Protein AF-A0A7W3ZE34-F1 (afdb_monomer_lite)

InterPro domains:
  IPR010093 SinI-like, DNA-binding domain [TIGR01764] (9-50)
  IPR041657 Helix-turn-helix domain, group 17 [PF12728] (9-55)

pLDDT: mean 88.22, std 13.07, range [42.62, 95.81]

Secondary structure (DSSP, 8-state):
------EE-HHHHHHHHTS-HHHHHHHHHTTSS--EEETTEEEEEHHHHHHHHTT---

Structure (mmCIF, N/CA/C/O backbone):
data_AF-A0A7W3ZE34-F1
#
_entry.id   AF-A0A7W3ZE34-F1
#
loop_
_atom_site.group_PDB
_atom_site.id
_atom_site.type_symbol
_atom_site.label_atom_id
_atom_site.label_alt_id
_atom_site.label_comp_id
_atom_site.label_asym_id
_atom_site.label_entity_id
_atom_site.label_seq_id
_atom_site.pdbx_PDB_ins_code
_atom_site.Cartn_x
_atom_site.Cartn_y
_atom_site.Cartn_z
_atom_site.occupancy
_atom_site.B_iso_or_equiv
_atom_site.auth_seq_id
_atom_site.auth_comp_id
_atom_site.auth_asym_id
_atom_site.auth_atom_id
_atom_site.pdbx_PDB_model_num
ATOM 1 N N . MET A 1 1 ? 15.579 -19.188 -5.534 1.00 42.62 1 MET A N 1
ATOM 2 C CA . MET A 1 1 ? 14.306 -18.559 -5.954 1.00 42.62 1 MET A CA 1
ATOM 3 C C . MET A 1 1 ? 14.624 -17.1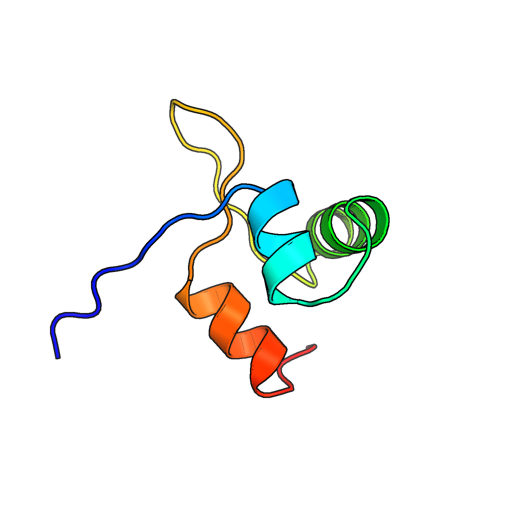58 -6.447 1.00 42.62 1 MET A C 1
ATOM 5 O O . MET A 1 1 ? 14.994 -16.319 -5.638 1.00 42.62 1 MET A O 1
ATOM 9 N N . ASN A 1 2 ? 14.569 -16.921 -7.760 1.00 45.06 2 ASN A N 1
ATOM 10 C CA . ASN A 1 2 ? 14.790 -15.590 -8.329 1.00 45.06 2 ASN A CA 1
ATOM 11 C C . ASN A 1 2 ? 13.524 -14.758 -8.104 1.00 45.06 2 ASN A C 1
ATOM 13 O O . ASN A 1 2 ? 12.597 -14.794 -8.909 1.00 45.06 2 ASN A O 1
ATOM 17 N N . SER A 1 3 ? 13.450 -14.068 -6.968 1.00 58.03 3 SER A N 1
ATOM 18 C CA . SER A 1 3 ? 12.344 -13.166 -6.650 1.00 58.03 3 SER A CA 1
ATOM 19 C C . SER A 1 3 ? 12.454 -11.941 -7.555 1.00 58.03 3 SER A C 1
ATOM 21 O O . SER A 1 3 ? 13.155 -10.985 -7.230 1.00 58.03 3 SER A O 1
ATOM 23 N N . ASN A 1 4 ? 11.810 -11.972 -8.720 1.00 74.00 4 ASN A N 1
ATOM 24 C CA . ASN A 1 4 ? 11.750 -10.804 -9.589 1.00 74.00 4 ASN A CA 1
ATOM 25 C C . ASN A 1 4 ? 10.862 -9.751 -8.902 1.00 74.00 4 ASN A C 1
ATOM 27 O O . ASN A 1 4 ? 9.635 -9.869 -8.870 1.00 74.00 4 ASN A O 1
ATOM 31 N N . VAL A 1 5 ? 11.487 -8.779 -8.231 1.00 83.50 5 VAL A N 1
ATOM 32 C CA . VAL A 1 5 ? 10.771 -7.733 -7.492 1.00 83.50 5 VAL A CA 1
ATOM 33 C C . VAL A 1 5 ? 10.139 -6.790 -8.506 1.00 83.50 5 VAL A C 1
ATOM 35 O O . VAL A 1 5 ? 10.830 -6.048 -9.199 1.00 83.50 5 VAL A O 1
ATOM 38 N N . THR A 1 6 ? 8.811 -6.820 -8.575 1.00 92.19 6 THR A N 1
ATOM 39 C CA . THR A 1 6 ? 8.025 -5.922 -9.424 1.00 92.19 6 THR A CA 1
ATOM 40 C C . THR A 1 6 ? 7.678 -4.662 -8.637 1.00 92.19 6 THR A C 1
ATOM 42 O O . THR A 1 6 ? 7.541 -4.698 -7.414 1.00 92.19 6 THR A O 1
ATOM 45 N N . PHE A 1 7 ? 7.568 -3.529 -9.324 1.00 93.88 7 PHE A N 1
ATOM 46 C C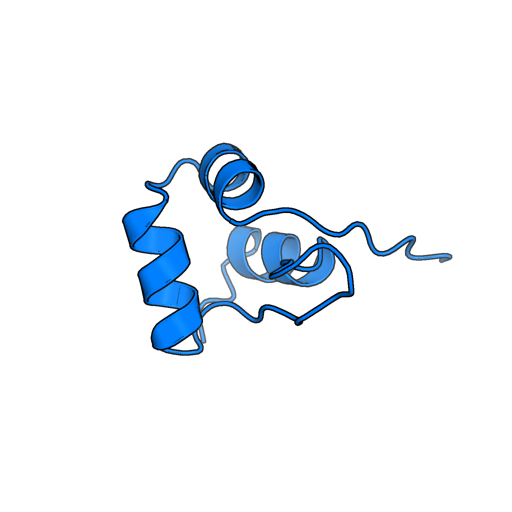A . PHE A 1 7 ? 7.321 -2.228 -8.712 1.00 93.88 7 PHE A CA 1
ATOM 47 C C . PHE A 1 7 ? 5.980 -1.669 -9.174 1.00 93.88 7 PHE A C 1
ATOM 49 O O . PHE A 1 7 ? 5.780 -1.440 -10.364 1.00 93.88 7 PHE A O 1
ATOM 56 N N . HIS A 1 8 ? 5.098 -1.382 -8.222 1.00 94.00 8 HIS A N 1
ATOM 57 C CA . HIS A 1 8 ? 3.749 -0.886 -8.481 1.00 94.00 8 HIS A CA 1
ATOM 58 C C . HIS A 1 8 ? 3.630 0.592 -8.122 1.00 94.00 8 HIS A C 1
ATOM 60 O O . HIS A 1 8 ? 4.230 1.071 -7.161 1.00 94.00 8 HIS A O 1
ATOM 66 N N . THR A 1 9 ? 2.855 1.339 -8.887 1.00 95.44 9 THR A N 1
ATOM 67 C CA . THR A 1 9 ? 2.427 2.691 -8.522 1.00 95.44 9 THR A CA 1
ATOM 68 C C . THR A 1 9 ? 1.449 2.652 -7.338 1.00 95.44 9 THR A C 1
ATOM 70 O O . THR A 1 9 ? 0.837 1.614 -7.071 1.00 95.44 9 THR A O 1
ATOM 73 N N . PRO A 1 10 ? 1.240 3.777 -6.629 1.00 94.94 10 PRO A N 1
ATOM 74 C CA . PRO A 1 10 ? 0.211 3.864 -5.592 1.00 94.94 10 PRO A CA 1
ATOM 75 C C . PRO A 1 10 ? -1.197 3.500 -6.087 1.00 94.94 10 PRO A C 1
ATOM 77 O O . PRO A 1 10 ? -1.978 2.932 -5.329 1.00 94.94 10 PRO A O 1
ATOM 80 N N . ASP A 1 11 ? -1.510 3.789 -7.352 1.00 95.69 11 ASP A N 1
ATOM 81 C CA . ASP A 1 11 ? -2.812 3.487 -7.958 1.00 95.69 11 ASP A CA 1
ATOM 82 C C . ASP A 1 11 ? -2.983 1.997 -8.284 1.00 95.69 11 ASP A C 1
ATOM 84 O O . ASP A 1 11 ? -4.069 1.437 -8.127 1.00 95.69 11 ASP A O 1
ATOM 88 N N . GLU A 1 12 ? -1.916 1.324 -8.715 1.00 95.44 12 GLU A N 1
ATOM 89 C CA . GLU A 1 12 ? -1.911 -0.135 -8.880 1.00 95.44 12 GLU A CA 1
ATOM 90 C C . GLU A 1 12 ? -1.988 -0.842 -7.525 1.00 95.44 12 GLU A C 1
ATOM 92 O O . GLU A 1 12 ? -2.779 -1.766 -7.359 1.00 95.44 12 GLU A O 1
ATOM 97 N N . ALA A 1 13 ? -1.230 -0.372 -6.532 1.00 94.50 13 ALA A N 1
ATOM 98 C CA . ALA A 1 13 ? -1.288 -0.903 -5.174 1.00 94.50 13 ALA A CA 1
ATOM 99 C C . ALA A 1 13 ? -2.686 -0.762 -4.558 1.00 94.50 13 ALA A C 1
ATOM 101 O O . ALA A 1 13 ? -3.168 -1.697 -3.929 1.00 94.50 13 ALA A O 1
ATOM 102 N N . ALA A 1 14 ? -3.358 0.373 -4.773 1.00 95.69 14 ALA A N 1
ATOM 103 C CA . ALA A 1 14 ? -4.727 0.596 -4.312 1.00 95.69 14 ALA A CA 1
ATOM 104 C C . ALA A 1 14 ? -5.696 -0.451 -4.883 1.00 95.69 14 ALA A C 1
ATOM 106 O O .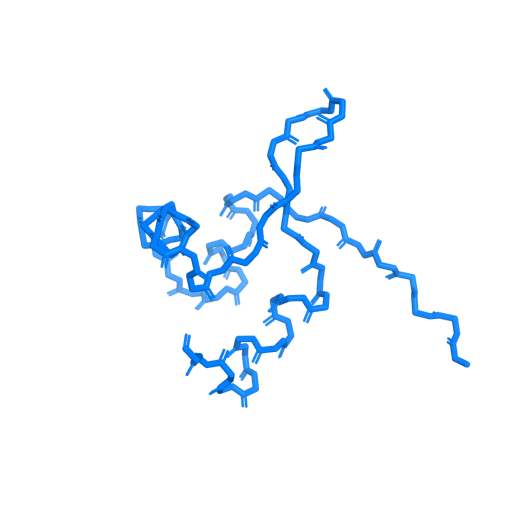 ALA A 1 14 ? -6.462 -1.057 -4.135 1.00 95.69 14 ALA A O 1
ATOM 107 N N . ARG A 1 15 ? -5.598 -0.726 -6.190 1.00 94.94 15 ARG A N 1
ATOM 108 C CA . ARG A 1 15 ? -6.393 -1.769 -6.855 1.00 94.94 15 ARG A CA 1
ATOM 109 C C . ARG A 1 15 ? -6.097 -3.164 -6.311 1.00 94.94 15 ARG A C 1
ATOM 111 O O . ARG A 1 15 ? -7.032 -3.901 -6.028 1.00 94.94 15 ARG A O 1
ATOM 118 N N . LEU A 1 16 ? -4.822 -3.507 -6.131 1.00 93.00 16 LEU A N 1
ATOM 119 C CA . LEU A 1 16 ? -4.409 -4.819 -5.621 1.00 93.00 16 LEU A CA 1
ATOM 120 C C . LEU A 1 16 ? -4.845 -5.059 -4.171 1.00 93.00 16 LEU A C 1
ATOM 122 O O . LEU A 1 16 ? -5.201 -6.175 -3.814 1.00 93.00 16 LEU A O 1
ATOM 126 N N . LEU A 1 17 ? -4.812 -4.017 -3.341 1.00 90.50 17 LEU A N 1
ATOM 127 C CA . LEU A 1 17 ? -5.201 -4.090 -1.934 1.00 90.50 17 LEU A CA 1
ATOM 128 C C . LEU A 1 17 ? -6.713 -3.911 -1.719 1.00 90.50 17 LEU A C 1
ATOM 130 O O . LEU A 1 17 ? -7.182 -4.092 -0.600 1.00 90.50 17 LEU A O 1
ATOM 134 N N . GLY A 1 18 ? -7.475 -3.533 -2.753 1.00 94.50 18 GLY A N 1
ATOM 135 C CA . GLY A 1 18 ? -8.908 -3.252 -2.635 1.00 94.50 18 GLY A CA 1
ATOM 136 C C . GLY A 1 18 ? -9.225 -2.017 -1.781 1.00 94.50 18 GLY A C 1
ATOM 137 O O . GLY A 1 18 ? -10.289 -1.945 -1.172 1.00 94.50 18 GLY A O 1
ATOM 138 N N . VAL A 1 19 ? -8.307 -1.048 -1.708 1.00 94.06 19 VAL A N 1
ATOM 139 C CA . VAL A 1 19 ? -8.449 0.168 -0.886 1.00 94.06 19 VAL A CA 1
ATOM 140 C C . VAL A 1 19 ? -8.343 1.432 -1.733 1.00 94.06 19 VAL A C 1
ATOM 142 O O . VAL A 1 19 ? -7.921 1.409 -2.887 1.00 94.06 19 VAL A O 1
ATOM 145 N N . SER A 1 20 ? -8.692 2.582 -1.156 1.00 95.75 20 SER A N 1
ATOM 146 C CA . SER A 1 20 ? -8.548 3.862 -1.849 1.00 95.75 20 SER A CA 1
ATOM 147 C C . SER A 1 20 ? -7.078 4.282 -1.990 1.00 95.75 20 SER A C 1
ATOM 149 O O . SER A 1 20 ? -6.240 4.035 -1.118 1.00 95.75 20 SER A O 1
ATOM 151 N N . ARG A 1 21 ? -6.765 5.039 -3.049 1.00 94.75 21 ARG A N 1
ATOM 152 C CA . ARG A 1 21 ? -5.456 5.700 -3.225 1.00 94.75 21 ARG A CA 1
ATOM 153 C C . ARG A 1 21 ? -5.075 6.578 -2.025 1.00 94.75 21 ARG A C 1
ATOM 155 O O . ARG A 1 21 ? -3.898 6.696 -1.678 1.00 94.75 21 ARG A O 1
ATOM 162 N N . GLY A 1 22 ? -6.071 7.190 -1.381 1.00 95.81 22 GLY A N 1
ATOM 163 C CA . GLY A 1 22 ? -5.895 7.975 -0.159 1.00 95.81 22 GLY A CA 1
ATOM 164 C C . GLY A 1 22 ? -5.405 7.125 1.015 1.00 95.81 22 GLY A C 1
ATOM 165 O O . GLY A 1 22 ? -4.485 7.547 1.715 1.00 95.81 22 GLY A O 1
ATOM 166 N N . ALA A 1 23 ? -5.949 5.915 1.182 1.00 94.56 23 ALA A N 1
ATOM 167 C CA . ALA A 1 23 ? -5.500 4.959 2.193 1.00 94.56 23 ALA A CA 1
ATOM 168 C C . ALA A 1 23 ? -4.063 4.487 1.928 1.00 94.56 23 ALA A C 1
ATOM 170 O O . ALA A 1 23 ? -3.244 4.517 2.843 1.00 94.56 23 ALA A O 1
ATOM 171 N N . VAL A 1 24 ? -3.714 4.172 0.673 1.00 95.00 24 VAL A N 1
ATOM 172 C CA . VAL A 1 24 ? -2.324 3.848 0.288 1.00 95.00 24 VAL A CA 1
ATOM 173 C C . VAL A 1 24 ? -1.382 5.013 0.592 1.00 95.00 24 VAL A C 1
ATOM 175 O O . VAL A 1 24 ? -0.348 4.836 1.230 1.00 95.00 24 VAL A O 1
ATOM 178 N N . SER A 1 25 ? -1.752 6.233 0.196 1.00 95.19 25 SER A N 1
ATOM 179 C CA . SER A 1 25 ? -0.940 7.428 0.456 1.00 95.19 25 SER A CA 1
ATOM 180 C C . SER A 1 25 ? -0.767 7.688 1.953 1.00 95.19 25 SER A C 1
ATOM 182 O O . SER A 1 25 ? 0.311 8.088 2.389 1.00 95.19 25 SER A O 1
ATOM 184 N N . ARG A 1 26 ? -1.815 7.450 2.753 1.00 95.31 26 ARG A N 1
ATOM 185 C CA . ARG A 1 26 ? -1.744 7.528 4.213 1.00 95.31 26 ARG A CA 1
ATOM 186 C C . ARG A 1 26 ? -0.783 6.479 4.761 1.00 95.31 26 ARG A C 1
ATOM 188 O O . ARG A 1 26 ? 0.111 6.877 5.488 1.00 95.31 26 ARG A O 1
ATOM 195 N N . ALA A 1 27 ? -0.916 5.216 4.359 1.00 93.56 27 ALA A N 1
ATOM 196 C CA . ALA A 1 27 ? -0.058 4.121 4.809 1.00 93.56 27 ALA A CA 1
ATOM 197 C C . ALA A 1 27 ? 1.425 4.359 4.481 1.00 93.56 27 ALA A C 1
ATOM 199 O O . ALA A 1 27 ? 2.295 4.038 5.285 1.00 93.56 27 ALA A O 1
ATOM 200 N N . ILE A 1 28 ? 1.724 4.975 3.332 1.00 93.88 28 ILE A N 1
ATOM 201 C CA . ILE A 1 28 ? 3.093 5.386 2.989 1.00 93.88 28 ILE A CA 1
ATOM 202 C C . ILE A 1 28 ? 3.576 6.498 3.925 1.00 93.88 28 ILE A C 1
ATOM 204 O O . ILE A 1 28 ? 4.673 6.408 4.470 1.00 93.88 28 ILE A O 1
ATOM 208 N N . ARG A 1 29 ? 2.762 7.542 4.137 1.00 93.94 29 ARG A N 1
ATOM 209 C CA . ARG A 1 29 ? 3.115 8.664 5.027 1.00 93.94 29 ARG A CA 1
ATOM 210 C C . ARG A 1 29 ? 3.264 8.246 6.490 1.00 93.94 29 ARG A C 1
ATOM 212 O O . ARG A 1 29 ? 4.075 8.830 7.190 1.00 93.94 29 ARG A O 1
ATOM 219 N N . THR A 1 30 ? 2.493 7.264 6.949 1.00 94.25 30 THR A N 1
ATOM 220 C CA . THR A 1 30 ? 2.567 6.715 8.312 1.00 94.25 30 THR A CA 1
ATOM 221 C C . THR A 1 30 ? 3.570 5.569 8.436 1.00 94.25 30 THR A C 1
ATOM 223 O O . THR A 1 30 ? 3.601 4.911 9.468 1.00 94.25 30 THR A O 1
ATOM 226 N N . HIS A 1 31 ? 4.383 5.315 7.403 1.00 90.88 31 HIS A N 1
ATOM 227 C CA . HIS A 1 31 ? 5.390 4.247 7.355 1.00 90.88 31 HIS A CA 1
ATOM 228 C C . HIS A 1 31 ? 4.857 2.809 7.508 1.00 90.88 31 HIS A C 1
ATOM 230 O O . HIS A 1 31 ? 5.646 1.874 7.626 1.00 90.88 31 HIS A O 1
ATOM 236 N N . GLN A 1 32 ? 3.542 2.604 7.411 1.00 90.56 32 GLN A N 1
ATOM 237 C CA . GLN A 1 32 ? 2.910 1.280 7.419 1.00 90.56 32 GLN A CA 1
ATOM 238 C C . GLN A 1 32 ? 3.110 0.525 6.096 1.00 90.56 32 GLN A C 1
ATOM 240 O O . GLN A 1 32 ? 3.080 -0.705 6.072 1.00 90.56 32 GLN A O 1
ATOM 245 N N . LEU A 1 33 ? 3.337 1.257 4.999 1.00 91.81 33 LEU A N 1
ATOM 246 C CA . LEU A 1 33 ? 3.639 0.713 3.678 1.00 91.81 33 LEU A CA 1
ATOM 247 C C . LEU A 1 33 ? 4.947 1.305 3.147 1.00 91.81 33 LEU A C 1
ATOM 249 O O . LEU A 1 33 ? 5.046 2.512 2.916 1.00 91.81 33 LEU A O 1
ATOM 253 N N . ARG A 1 34 ? 5.953 0.461 2.901 1.00 93.00 34 ARG A N 1
ATOM 254 C CA . ARG A 1 34 ? 7.220 0.918 2.319 1.00 93.00 34 ARG A CA 1
ATOM 255 C C . ARG A 1 34 ? 7.064 1.249 0.837 1.00 93.00 34 ARG A C 1
ATOM 257 O O . ARG A 1 34 ? 6.659 0.420 0.026 1.00 93.00 34 ARG A O 1
ATOM 264 N N . ALA A 1 35 ? 7.484 2.453 0.470 1.00 94.44 35 ALA A N 1
ATOM 265 C CA . ALA A 1 35 ? 7.617 2.880 -0.914 1.00 94.44 35 ALA A CA 1
ATOM 266 C C . ALA A 1 35 ? 9.048 3.358 -1.185 1.00 94.44 35 ALA A C 1
ATOM 268 O O . ALA A 1 35 ? 9.716 3.907 -0.311 1.00 94.44 35 ALA A O 1
ATOM 269 N N . VAL A 1 36 ? 9.516 3.152 -2.411 1.00 94.44 36 VAL A N 1
ATOM 270 C CA . VAL A 1 36 ? 10.834 3.554 -2.899 1.00 94.44 36 VAL A CA 1
ATOM 271 C C . VAL A 1 36 ? 10.685 4.590 -4.005 1.00 94.44 36 VAL A C 1
ATOM 273 O O . VAL A 1 36 ? 9.818 4.480 -4.875 1.00 94.44 36 VAL A O 1
ATOM 276 N N . ARG A 1 37 ? 11.541 5.614 -3.996 1.00 94.12 37 ARG A N 1
ATOM 277 C CA . ARG A 1 37 ? 11.622 6.572 -5.101 1.00 94.12 37 ARG A CA 1
ATOM 278 C C . ARG A 1 37 ? 12.477 5.966 -6.219 1.00 94.12 37 ARG A C 1
ATOM 280 O O . ARG A 1 37 ? 13.619 5.578 -5.990 1.00 94.12 37 ARG A O 1
ATOM 287 N N . ARG A 1 38 ? 11.921 5.875 -7.424 1.00 91.19 38 ARG A N 1
ATOM 288 C CA . ARG A 1 38 ? 12.604 5.477 -8.663 1.00 91.19 38 ARG A CA 1
ATOM 289 C C . ARG A 1 38 ? 12.608 6.644 -9.650 1.00 91.19 38 ARG A C 1
ATOM 291 O O . ARG A 1 38 ? 11.971 7.669 -9.399 1.00 91.19 38 ARG A O 1
ATOM 298 N N . ARG A 1 39 ? 13.316 6.483 -10.773 1.00 90.69 39 ARG A N 1
ATOM 299 C CA . ARG A 1 39 ? 13.374 7.493 -11.844 1.00 90.69 39 ARG A CA 1
ATOM 300 C C . ARG A 1 39 ? 11.977 7.864 -12.350 1.00 90.69 39 ARG A C 1
ATOM 302 O O . ARG A 1 39 ? 11.709 9.044 -12.521 1.00 90.69 39 ARG A O 1
ATOM 309 N N . GLU A 1 40 ? 11.067 6.893 -12.480 1.00 89.31 40 GLU A N 1
ATOM 310 C CA . GLU A 1 40 ? 9.686 7.159 -12.915 1.00 89.31 40 GLU A CA 1
ATOM 311 C C . GLU A 1 40 ? 8.738 7.598 -11.779 1.00 8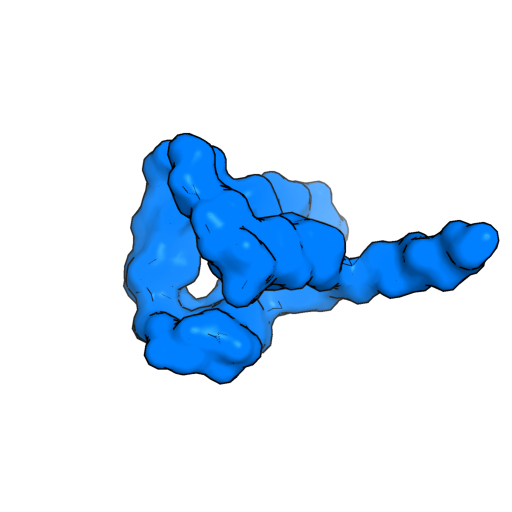9.31 40 GLU A C 1
ATOM 313 O O . GLU A 1 40 ? 7.536 7.722 -12.001 1.00 89.31 40 GLU A O 1
ATOM 318 N N . GLY A 1 41 ? 9.232 7.794 -10.550 1.00 92.31 41 GLY A N 1
ATOM 319 C CA . GLY A 1 41 ? 8.429 8.263 -9.416 1.00 92.31 41 GLY A CA 1
ATOM 320 C C . GLY A 1 41 ? 8.349 7.292 -8.237 1.00 92.31 41 GLY A C 1
ATOM 321 O O . GLY A 1 41 ? 9.226 6.456 -8.022 1.00 92.31 41 GLY A O 1
ATOM 322 N N . LEU A 1 42 ? 7.317 7.457 -7.406 1.00 93.38 42 LEU A N 1
ATOM 323 C CA . LEU A 1 42 ? 7.121 6.661 -6.193 1.00 93.38 42 LEU A CA 1
ATOM 324 C C . LEU A 1 42 ? 6.576 5.272 -6.543 1.00 93.38 42 LEU A C 1
ATOM 326 O O . LEU A 1 42 ? 5.559 5.160 -7.226 1.00 93.38 42 LEU A O 1
ATOM 330 N N . ARG A 1 43 ? 7.239 4.225 -6.055 1.00 95.56 43 ARG A N 1
ATOM 331 C CA . ARG A 1 43 ? 6.903 2.830 -6.343 1.00 95.56 43 ARG A CA 1
ATOM 332 C C . ARG A 1 43 ? 6.847 1.990 -5.076 1.00 95.56 43 ARG A C 1
ATOM 334 O O . ARG A 1 43 ? 7.613 2.214 -4.148 1.00 95.56 43 ARG A O 1
ATOM 341 N N . ILE A 1 44 ? 5.985 0.988 -5.058 1.00 94.81 44 ILE A N 1
ATOM 342 C CA . ILE A 1 44 ? 5.803 0.048 -3.957 1.00 94.81 44 ILE A CA 1
ATOM 343 C C . ILE A 1 44 ? 6.280 -1.326 -4.447 1.00 94.81 44 ILE A C 1
ATOM 345 O O . ILE A 1 44 ? 5.794 -1.798 -5.479 1.00 94.81 44 ILE A O 1
ATOM 349 N N . PRO A 1 45 ? 7.253 -1.962 -3.774 1.00 94.44 45 PRO A N 1
ATOM 350 C CA . PRO A 1 45 ? 7.711 -3.298 -4.142 1.00 94.44 45 PRO A CA 1
ATOM 351 C C . PRO A 1 45 ? 6.600 -4.344 -3.986 1.00 94.44 45 PRO A C 1
ATOM 353 O O . PRO A 1 45 ? 5.851 -4.323 -3.010 1.00 94.44 45 PRO A O 1
ATOM 356 N N . SER A 1 46 ? 6.538 -5.319 -4.890 1.00 92.69 46 SER A N 1
ATOM 357 C CA . SER A 1 46 ? 5.590 -6.439 -4.817 1.00 92.69 46 SER A CA 1
ATOM 358 C C . SER A 1 46 ? 5.758 -7.275 -3.543 1.00 92.69 46 SER A C 1
ATOM 360 O O . SER A 1 46 ? 4.782 -7.790 -3.003 1.00 92.69 46 SER A O 1
ATOM 362 N N . THR A 1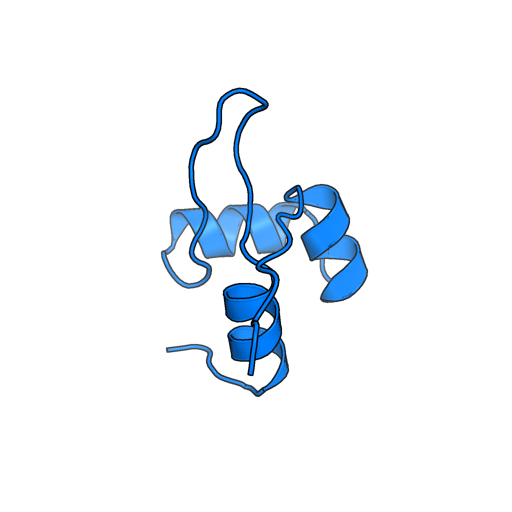 47 ? 6.979 -7.358 -3.011 1.00 92.25 47 THR A N 1
ATOM 363 C CA . THR A 1 47 ? 7.276 -8.002 -1.723 1.00 92.25 47 THR A CA 1
ATOM 364 C C . THR A 1 47 ? 6.598 -7.299 -0.551 1.00 92.25 47 THR A C 1
ATOM 366 O O . THR A 1 47 ? 6.104 -7.959 0.360 1.00 92.25 47 THR A O 1
ATOM 369 N N . GLU A 1 48 ? 6.527 -5.971 -0.592 1.00 92.56 48 GLU A N 1
ATOM 370 C CA . GLU A 1 48 ? 5.873 -5.176 0.440 1.00 92.56 48 GLU A CA 1
ATOM 371 C C . GLU A 1 48 ? 4.350 -5.326 0.369 1.00 92.56 48 GLU A C 1
ATOM 373 O O . GLU A 1 48 ? 3.699 -5.518 1.393 1.00 92.56 48 GLU A O 1
ATOM 378 N N . LEU A 1 49 ? 3.776 -5.330 -0.839 1.00 91.44 49 LEU A N 1
ATOM 379 C CA . LEU A 1 49 ? 2.351 -5.626 -1.016 1.00 91.44 49 LEU A CA 1
ATOM 380 C C . LEU A 1 49 ? 2.004 -7.027 -0.505 1.00 91.44 49 LEU A C 1
ATOM 382 O O . LEU A 1 49 ? 1.021 -7.195 0.212 1.00 91.44 49 LEU A O 1
ATOM 386 N N . ALA A 1 50 ? 2.838 -8.025 -0.810 1.00 91.06 50 ALA A N 1
ATOM 387 C CA . A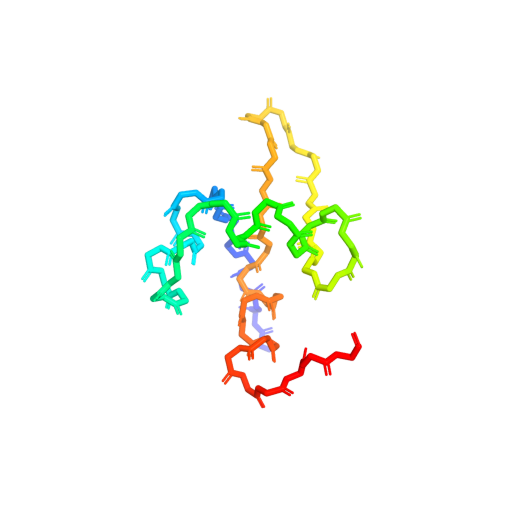LA A 1 50 ? 2.657 -9.383 -0.311 1.00 91.06 50 ALA A CA 1
ATOM 388 C C . ALA A 1 50 ? 2.754 -9.464 1.223 1.00 91.06 50 ALA A C 1
ATOM 390 O O . ALA A 1 50 ? 2.014 -10.236 1.829 1.00 91.06 50 ALA A O 1
ATOM 391 N N . ARG A 1 51 ? 3.627 -8.668 1.860 1.00 90.62 51 ARG A N 1
ATOM 392 C CA . ARG A 1 51 ? 3.713 -8.561 3.327 1.00 90.62 51 ARG A CA 1
ATOM 393 C C . ARG A 1 51 ? 2.393 -8.068 3.918 1.00 90.62 51 ARG A C 1
ATOM 395 O O . ARG A 1 51 ? 1.880 -8.686 4.847 1.00 90.62 51 ARG A O 1
ATOM 402 N N . VAL A 1 52 ? 1.834 -6.997 3.356 1.00 89.56 52 VAL A N 1
ATOM 403 C CA . VAL A 1 52 ? 0.570 -6.408 3.825 1.00 89.56 52 VAL A CA 1
ATOM 404 C C . VAL A 1 52 ? -0.604 -7.361 3.600 1.00 89.56 52 VAL A C 1
ATOM 406 O O . VAL A 1 52 ? -1.387 -7.581 4.519 1.00 89.56 52 VAL A O 1
ATOM 409 N N . LEU A 1 53 ? -0.688 -8.003 2.430 1.00 86.44 53 LEU A N 1
ATOM 410 C CA . LEU A 1 53 ? -1.730 -8.995 2.126 1.00 86.44 53 LEU A CA 1
ATOM 411 C C . LEU A 1 53 ? -1.686 -10.217 3.054 1.00 86.44 53 LEU A C 1
ATOM 413 O O . LEU A 1 53 ? -2.718 -10.818 3.328 1.00 86.44 53 LEU A O 1
ATOM 417 N N . ARG A 1 54 ? -0.504 -10.577 3.566 1.00 87.75 54 ARG A N 1
ATOM 418 C CA . ARG A 1 54 ? -0.334 -11.651 4.558 1.00 87.75 54 ARG A CA 1
ATOM 419 C C . ARG A 1 54 ? -0.644 -11.214 5.997 1.00 87.75 54 ARG A C 1
ATOM 421 O O . ARG A 1 54 ? -0.408 -11.993 6.912 1.00 87.75 54 ARG A O 1
ATOM 428 N N . GLY A 1 55 ? -1.149 -9.997 6.211 1.00 80.94 55 GLY A N 1
ATOM 429 C CA . GLY A 1 55 ? -1.496 -9.478 7.538 1.00 80.94 55 GLY A CA 1
ATOM 430 C C . GLY A 1 55 ? -0.341 -8.794 8.273 1.00 80.94 55 GLY A C 1
ATOM 431 O O . GLY A 1 55 ? -0.464 -8.487 9.454 1.00 80.94 55 GLY A O 1
ATOM 432 N N . GLY A 1 56 ? 0.778 -8.520 7.598 1.00 63.88 56 GLY A N 1
ATOM 433 C CA . GLY A 1 56 ? 1.899 -7.775 8.163 1.00 63.88 56 GLY A CA 1
ATOM 434 C C . GLY A 1 56 ? 1.641 -6.269 8.191 1.00 63.88 56 GLY A C 1
ATOM 435 O O . GLY A 1 56 ? 2.348 -5.525 7.518 1.00 63.88 56 GLY A O 1
ATOM 436 N N . ALA A 1 57 ? 0.638 -5.805 8.933 1.00 53.66 57 ALA A N 1
ATOM 437 C CA . ALA A 1 57 ? 0.605 -4.425 9.408 1.00 53.66 57 ALA A CA 1
ATOM 438 C C . ALA A 1 57 ? 1.342 -4.413 10.755 1.00 53.66 57 ALA A C 1
ATOM 440 O O . ALA A 1 57 ? 0.830 -4.941 11.737 1.00 53.66 57 ALA A O 1
ATOM 441 N N . ALA A 1 58 ? 2.576 -3.908 10.753 1.00 48.88 58 ALA A N 1
ATOM 442 C CA . ALA A 1 58 ? 3.348 -3.641 11.964 1.00 48.88 58 ALA A CA 1
ATOM 443 C C . ALA A 1 58 ? 3.288 -2.139 12.243 1.00 48.88 58 ALA A C 1
ATOM 445 O O . ALA A 1 58 ? 3.339 -1.381 11.242 1.00 48.88 58 ALA A O 1
#

Organism: NCBI:txid2760662

Foldseek 3Di:
DPPPWDWADLVRLCVLVVHDSVVSVVCCVVVQFDWDQDPVGITGIPVRSVCVVVVPRD

Radius of gyration: 10.86 Å; chains: 1; bounding box: 24×27×25 Å

Sequence (58 aa):
MNSNVTFHTPDEAARLLGVSRGAVSRAIRTHQLRAVRRREGLRIPSTELARVLRGGAA